Protein AF-A0A2E0WKG5-F1 (afdb_monomer_lite)

Radius of gyration: 15.03 Å; chains: 1; bounding box: 42×25×31 Å

Sequence (105 aa):
MTALVALIRRVTGLDETLTRHSDRVRRNFQNWILNRHSGAGEKFTEEQMDWLRMIRDHVISSFHVERDDLDMAPFDARGGLGRMYQLFGDRMDEVIEELNRELVA

Structure (mmCIF, N/CA/C/O backbone):
data_AF-A0A2E0WKG5-F1
#
_entry.id   AF-A0A2E0WKG5-F1
#
loop_
_atom_site.group_PDB
_atom_site.id
_atom_site.type_symbol
_atom_site.label_atom_id
_atom_site.label_alt_id
_atom_site.label_comp_id
_atom_site.label_asym_id
_atom_site.label_entity_id
_atom_site.label_seq_id
_atom_site.pdbx_PDB_ins_code
_atom_site.Cartn_x
_atom_site.Cartn_y
_atom_site.Cartn_z
_atom_site.occupancy
_atom_site.B_iso_or_equiv
_atom_site.auth_seq_id
_atom_site.auth_comp_id
_atom_site.auth_asym_id
_atom_site.auth_atom_id
_atom_site.pdbx_PDB_model_num
ATOM 1 N N . MET A 1 1 ? -16.929 -9.460 -6.678 1.00 47.34 1 MET A N 1
ATOM 2 C CA . MET A 1 1 ? -18.284 -9.846 -6.213 1.00 47.34 1 MET A CA 1
ATOM 3 C C . MET A 1 1 ? -18.193 -10.180 -4.719 1.00 47.34 1 MET A C 1
ATOM 5 O O . MET A 1 1 ? -17.498 -11.125 -4.395 1.00 47.34 1 MET A O 1
ATOM 9 N N . THR A 1 2 ? -18.796 -9.403 -3.804 1.00 58.03 2 THR A N 1
ATOM 10 C CA . THR A 1 2 ? -18.593 -9.535 -2.328 1.00 58.03 2 THR A CA 1
ATOM 11 C C . THR A 1 2 ? -19.885 -9.505 -1.492 1.00 58.03 2 THR A C 1
ATOM 13 O O . THR A 1 2 ? -19.841 -9.549 -0.263 1.00 58.03 2 THR A O 1
ATOM 16 N N . ALA A 1 3 ? -21.057 -9.469 -2.135 1.00 69.62 3 ALA A N 1
ATOM 17 C CA . ALA A 1 3 ? -22.341 -9.316 -1.445 1.00 69.62 3 ALA A CA 1
ATOM 18 C C . ALA A 1 3 ? -22.702 -10.511 -0.540 1.00 69.62 3 ALA A C 1
ATOM 20 O O . ALA A 1 3 ? -23.281 -10.316 0.525 1.00 69.62 3 ALA A O 1
ATOM 21 N N . LEU A 1 4 ? -22.329 -11.735 -0.930 1.00 73.56 4 LEU A N 1
ATOM 22 C CA . LEU A 1 4 ? -22.697 -12.951 -0.198 1.00 73.56 4 LEU A CA 1
ATOM 23 C C . LEU A 1 4 ? -21.955 -13.070 1.144 1.00 73.56 4 LEU A C 1
ATOM 25 O O . LEU A 1 4 ? -22.572 -13.351 2.165 1.00 73.56 4 LEU A O 1
ATOM 29 N N . VAL A 1 5 ? -20.651 -12.778 1.162 1.00 70.50 5 VAL A N 1
ATOM 30 C CA . VAL A 1 5 ? -19.825 -12.808 2.384 1.00 70.50 5 VAL A CA 1
ATOM 31 C C . VAL A 1 5 ? -20.273 -11.728 3.370 1.00 70.50 5 VAL A C 1
ATOM 33 O O . VAL A 1 5 ? -20.395 -11.989 4.566 1.00 70.50 5 VAL A O 1
ATOM 36 N N . ALA A 1 6 ? -20.574 -10.528 2.863 1.00 60.41 6 ALA A N 1
ATOM 37 C CA . ALA A 1 6 ? -21.103 -9.437 3.677 1.00 60.41 6 ALA A CA 1
ATOM 38 C C . ALA A 1 6 ? -22.474 -9.787 4.284 1.00 60.41 6 ALA A C 1
ATOM 40 O O . ALA A 1 6 ? -22.738 -9.469 5.443 1.00 60.41 6 ALA A O 1
ATOM 41 N N . LEU A 1 7 ? -23.334 -10.482 3.531 1.00 73.50 7 LEU A N 1
ATOM 42 C CA . LEU A 1 7 ? -24.631 -10.937 4.023 1.00 73.50 7 LEU A CA 1
ATOM 43 C C . LEU A 1 7 ? -24.479 -12.010 5.107 1.00 73.50 7 LEU A C 1
ATOM 45 O O . LEU A 1 7 ? -25.094 -11.865 6.158 1.00 73.50 7 LEU A O 1
ATOM 49 N N . ILE A 1 8 ? -23.638 -13.030 4.887 1.00 75.62 8 ILE A N 1
ATOM 50 C CA . ILE A 1 8 ? -23.403 -14.124 5.847 1.00 75.62 8 ILE A CA 1
ATOM 51 C C . ILE A 1 8 ? -22.939 -13.570 7.198 1.00 75.62 8 ILE A C 1
ATOM 53 O O . ILE A 1 8 ? -23.523 -13.909 8.221 1.00 75.62 8 ILE A O 1
ATOM 57 N N . ARG A 1 9 ? -21.970 -12.649 7.212 1.00 67.06 9 ARG A N 1
ATOM 58 C CA . ARG A 1 9 ? -21.476 -12.033 8.458 1.00 67.06 9 ARG A CA 1
ATOM 59 C C . ARG A 1 9 ? -22.553 -11.236 9.204 1.00 67.06 9 ARG A C 1
ATOM 61 O O . ARG A 1 9 ? -22.582 -11.257 10.433 1.00 67.06 9 ARG A O 1
ATOM 68 N N . ARG A 1 10 ? -23.474 -10.589 8.476 1.00 64.69 10 ARG A N 1
ATOM 69 C CA . ARG A 1 10 ? -24.633 -9.898 9.065 1.00 64.69 10 ARG A CA 1
ATOM 70 C C . ARG A 1 10 ? -25.613 -10.880 9.707 1.00 64.69 10 ARG A C 1
ATOM 72 O O . ARG A 1 10 ? -26.015 -10.663 10.844 1.00 64.69 10 ARG A O 1
ATOM 79 N N . VAL A 1 11 ? -26.026 -11.938 9.000 1.00 77.50 11 VAL A N 1
ATOM 80 C CA . VAL A 1 11 ? -27.013 -12.888 9.557 1.00 77.50 11 VAL A CA 1
ATOM 81 C C . VAL A 1 11 ? -26.453 -13.737 10.696 1.00 77.50 11 VAL A C 1
ATOM 83 O O . VAL A 1 11 ? -27.230 -14.198 11.524 1.00 77.50 11 VAL A O 1
ATOM 86 N N . THR A 1 12 ? -25.130 -13.893 10.798 1.00 74.94 12 THR A N 1
ATOM 87 C CA . THR A 1 12 ? -24.483 -14.564 11.937 1.00 74.94 12 THR A CA 1
ATOM 88 C C . THR A 1 12 ? -24.159 -13.625 13.105 1.00 74.94 12 THR A C 1
ATOM 90 O O . THR A 1 12 ? -23.554 -14.072 14.074 1.00 74.94 12 THR A O 1
ATOM 93 N N . GLY A 1 13 ? -24.518 -12.336 13.028 1.00 57.72 13 GLY A N 1
ATOM 94 C CA . GLY A 1 13 ? -24.297 -11.365 14.108 1.00 57.72 13 GLY A CA 1
ATOM 95 C C . GLY A 1 13 ? -22.840 -10.934 14.303 1.00 57.72 13 GLY A C 1
ATOM 96 O O . GLY A 1 13 ? -22.506 -10.389 15.348 1.00 57.72 13 GLY A O 1
ATOM 97 N N . LEU A 1 14 ? -21.970 -11.169 13.312 1.00 55.66 14 LEU A N 1
ATOM 98 C CA . LEU A 1 14 ? -20.562 -10.752 13.363 1.00 55.66 14 LEU A CA 1
ATOM 99 C C . LEU A 1 14 ? -20.384 -9.249 13.098 1.00 55.66 14 LEU A C 1
ATOM 101 O O . LEU A 1 14 ? -19.344 -8.700 13.438 1.00 55.66 14 LEU A O 1
ATOM 105 N N . ASP A 1 15 ? -21.379 -8.597 12.492 1.00 48.97 15 ASP A N 1
ATOM 106 C CA . ASP A 1 15 ? -21.372 -7.171 12.165 1.00 48.97 15 ASP A CA 1
ATOM 107 C C . ASP A 1 15 ? -22.762 -6.557 12.485 1.00 48.97 15 ASP A C 1
ATOM 109 O O . ASP A 1 15 ? -23.764 -6.944 11.878 1.00 48.97 15 ASP A O 1
ATOM 113 N N . GLU A 1 16 ? -22.845 -5.591 13.419 1.00 51.78 16 GLU A N 1
ATOM 114 C CA . GLU A 1 16 ? -24.102 -4.895 13.806 1.00 51.78 16 GLU A CA 1
ATOM 115 C C . GLU A 1 16 ? -24.648 -3.970 12.701 1.00 51.78 16 GLU A C 1
ATOM 117 O O . GLU A 1 16 ? -25.852 -3.743 12.578 1.00 51.78 16 GLU A O 1
ATOM 122 N N . THR A 1 17 ? -23.761 -3.466 11.843 1.00 51.88 17 THR A N 1
ATOM 123 C CA . THR A 1 17 ? -24.093 -2.771 10.595 1.00 51.88 17 THR A CA 1
ATOM 124 C C . THR A 1 17 ? -23.240 -3.364 9.478 1.00 51.88 17 THR A C 1
ATOM 126 O O . THR A 1 17 ? -22.103 -3.755 9.722 1.00 51.88 17 THR A O 1
ATOM 129 N N . LEU A 1 18 ? -23.771 -3.456 8.250 1.00 52.91 18 LEU A N 1
ATOM 130 C CA . LEU A 1 18 ? -23.031 -3.917 7.063 1.00 52.91 18 LEU A CA 1
ATOM 131 C C . LEU A 1 18 ? -21.857 -2.969 6.771 1.00 52.91 18 LEU A C 1
ATOM 133 O O . LEU A 1 18 ? -21.930 -2.126 5.876 1.00 52.91 18 LEU A O 1
ATOM 137 N N . THR A 1 19 ? -20.761 -3.100 7.512 1.00 58.50 19 THR A N 1
ATOM 138 C CA . THR A 1 19 ? -19.497 -2.485 7.141 1.00 58.50 19 THR A CA 1
ATOM 139 C C . THR A 1 19 ? -19.068 -3.167 5.855 1.00 58.50 19 THR A C 1
ATOM 141 O O . THR A 1 19 ? -18.757 -4.360 5.835 1.00 58.50 19 THR A O 1
ATOM 144 N N . ARG A 1 20 ? -19.079 -2.424 4.749 1.00 74.12 20 ARG A N 1
ATOM 145 C CA . ARG A 1 20 ? -18.622 -2.960 3.469 1.00 74.12 20 ARG A CA 1
ATOM 146 C C . ARG A 1 20 ? -17.155 -3.348 3.622 1.00 74.12 20 ARG A C 1
ATOM 148 O O . ARG A 1 20 ? -16.382 -2.606 4.222 1.00 74.12 20 ARG A O 1
ATOM 155 N N . HIS A 1 21 ? -16.762 -4.491 3.061 1.00 77.25 21 HIS A N 1
ATOM 156 C CA . HIS A 1 21 ? -15.367 -4.950 3.063 1.00 77.25 21 HIS A CA 1
ATOM 157 C C . HIS A 1 21 ? -14.391 -3.832 2.643 1.00 77.25 21 HIS A C 1
ATOM 159 O O . HIS A 1 21 ? -13.380 -3.618 3.305 1.00 77.25 21 HIS A O 1
ATOM 165 N N . SER A 1 22 ? -14.773 -3.036 1.638 1.00 82.81 22 SER A N 1
ATOM 166 C CA . SER A 1 22 ? -14.034 -1.851 1.194 1.00 82.81 22 SER A CA 1
ATOM 167 C C . SER A 1 22 ? -13.754 -0.836 2.302 1.00 82.81 22 SER A C 1
ATOM 169 O O . SER A 1 22 ? -12.672 -0.261 2.353 1.00 82.81 22 SER A O 1
ATOM 171 N N . ASP A 1 23 ? -14.719 -0.599 3.189 1.00 87.88 23 ASP A N 1
ATOM 172 C CA . ASP A 1 23 ? -14.602 0.407 4.241 1.00 87.88 23 ASP A CA 1
ATOM 173 C C . ASP A 1 23 ? -13.699 -0.096 5.368 1.00 87.88 23 ASP A C 1
ATOM 175 O O . ASP A 1 23 ? -12.943 0.693 5.931 1.00 87.88 23 ASP A O 1
ATOM 179 N N . ARG A 1 24 ? -13.721 -1.407 5.657 1.00 90.19 24 ARG A N 1
ATOM 180 C CA . ARG A 1 24 ? -12.771 -2.028 6.593 1.00 90.19 24 ARG A CA 1
ATOM 181 C C . ARG A 1 24 ? -11.342 -1.930 6.063 1.00 90.19 24 ARG A C 1
ATOM 183 O O . ARG A 1 24 ? -10.500 -1.357 6.742 1.00 90.19 24 ARG A O 1
ATOM 190 N N . VAL A 1 25 ? -11.102 -2.366 4.825 1.00 93.31 25 VAL A N 1
ATOM 191 C CA . VAL A 1 25 ? -9.773 -2.304 4.191 1.00 93.31 25 VAL A CA 1
ATOM 192 C C . VAL A 1 25 ? -9.237 -0.869 4.157 1.00 93.31 25 VAL A C 1
ATOM 194 O O . VAL A 1 25 ? -8.079 -0.633 4.487 1.00 93.31 25 VAL A O 1
ATOM 197 N N . ARG A 1 26 ? -10.077 0.123 3.825 1.00 94.69 26 ARG A N 1
ATOM 198 C CA . ARG A 1 26 ? -9.679 1.543 3.830 1.00 94.69 26 ARG A CA 1
ATOM 199 C C . ARG A 1 26 ? -9.285 2.047 5.217 1.00 94.69 26 ARG A C 1
ATOM 201 O O . ARG A 1 26 ? -8.296 2.769 5.322 1.00 94.69 26 ARG A O 1
ATOM 208 N N . ARG A 1 27 ? -10.033 1.679 6.264 1.00 94.88 27 ARG A N 1
ATOM 209 C CA . ARG A 1 27 ? -9.702 2.055 7.648 1.00 94.88 27 ARG A CA 1
ATOM 210 C C . ARG A 1 27 ? -8.422 1.379 8.126 1.00 94.88 27 ARG A C 1
ATOM 212 O O . ARG A 1 27 ? -7.563 2.060 8.674 1.00 94.88 27 ARG A O 1
ATOM 219 N N . ASN A 1 28 ? -8.268 0.084 7.870 1.00 96.06 28 ASN A N 1
ATOM 220 C CA . ASN A 1 28 ? -7.062 -0.650 8.241 1.00 96.06 28 ASN A CA 1
ATOM 221 C C . ASN A 1 28 ? -5.833 -0.080 7.522 1.00 96.06 28 ASN A C 1
ATOM 223 O O . ASN A 1 28 ? -4.824 0.191 8.162 1.00 96.06 28 ASN A O 1
ATOM 227 N N . PHE A 1 29 ? -5.949 0.219 6.224 1.00 97.12 29 PHE A N 1
ATOM 228 C CA . PHE A 1 29 ? -4.899 0.889 5.458 1.00 97.12 29 PHE A CA 1
ATOM 229 C C . PHE A 1 29 ? -4.517 2.247 6.063 1.00 97.12 29 PHE A C 1
ATOM 231 O O . PHE A 1 29 ? -3.337 2.542 6.231 1.00 97.12 29 PHE A O 1
ATOM 238 N N . GLN A 1 30 ? -5.502 3.073 6.433 1.00 96.44 30 GLN A N 1
ATOM 239 C CA . GLN A 1 30 ? -5.239 4.354 7.091 1.00 96.44 30 GLN A CA 1
ATOM 240 C C . GLN A 1 30 ? -4.498 4.168 8.423 1.00 96.44 30 GLN A C 1
ATOM 242 O O . GLN A 1 30 ? -3.519 4.870 8.673 1.00 96.44 30 GLN A O 1
ATOM 247 N N . ASN A 1 31 ? -4.937 3.223 9.255 1.00 96.00 31 ASN A N 1
ATOM 248 C CA . ASN A 1 31 ? -4.298 2.925 10.536 1.00 96.00 31 ASN A CA 1
ATOM 249 C C . ASN A 1 31 ? -2.864 2.419 10.346 1.00 96.00 31 ASN A C 1
ATOM 251 O O . ASN A 1 31 ? -1.960 2.887 11.034 1.00 96.00 31 ASN A O 1
ATOM 255 N N . TRP A 1 32 ? -2.639 1.527 9.381 1.00 95.62 32 TRP A N 1
ATOM 256 C CA . TRP A 1 32 ? -1.313 1.011 9.052 1.00 95.62 32 TRP A CA 1
ATOM 257 C C . TRP A 1 32 ? -0.356 2.133 8.623 1.00 95.62 32 TRP A C 1
ATOM 259 O O . TRP A 1 32 ? 0.742 2.239 9.169 1.00 95.62 32 TRP A O 1
ATOM 269 N N . ILE A 1 33 ? -0.796 3.048 7.746 1.00 95.50 33 ILE A N 1
ATOM 270 C CA . ILE A 1 33 ? -0.004 4.229 7.354 1.00 95.50 33 ILE A CA 1
ATOM 271 C C . ILE A 1 33 ? 0.320 5.116 8.563 1.00 95.50 33 ILE A C 1
ATOM 273 O O . ILE A 1 33 ? 1.464 5.540 8.727 1.00 95.50 33 ILE A O 1
ATOM 277 N N . LEU A 1 34 ? -0.671 5.406 9.415 1.00 93.44 34 LEU A N 1
ATOM 278 C CA . LEU A 1 34 ? -0.472 6.236 10.607 1.00 93.44 34 LEU A CA 1
ATOM 279 C C . LEU A 1 34 ? 0.532 5.601 11.570 1.00 93.44 34 LEU A C 1
ATOM 281 O O . LEU A 1 34 ? 1.443 6.286 12.030 1.00 93.44 34 LEU A O 1
ATOM 285 N N . ASN A 1 35 ? 0.411 4.297 11.817 1.00 91.38 35 ASN A N 1
ATOM 286 C CA . ASN A 1 35 ? 1.339 3.556 12.662 1.00 91.38 35 ASN A CA 1
ATOM 287 C C . ASN A 1 35 ? 2.757 3.607 12.080 1.00 91.38 35 ASN A C 1
ATOM 289 O O . ASN A 1 35 ? 3.691 3.970 12.795 1.00 91.38 35 ASN A O 1
ATOM 293 N N . ARG A 1 36 ? 2.919 3.362 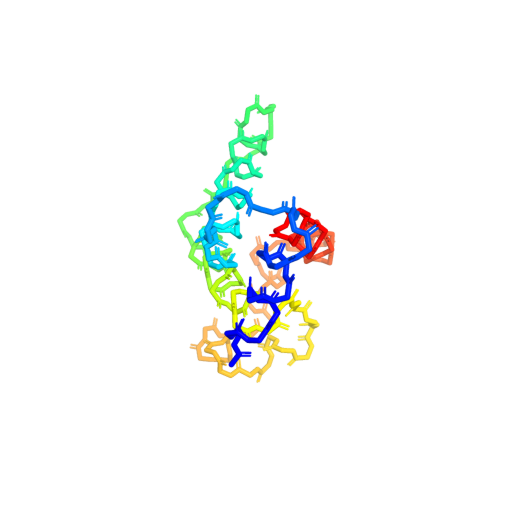10.771 1.00 90.00 36 ARG A N 1
ATOM 294 C CA . ARG A 1 36 ? 4.221 3.425 10.089 1.00 90.00 36 ARG A CA 1
ATOM 295 C C . ARG A 1 36 ? 4.869 4.807 10.192 1.00 90.00 36 ARG A C 1
ATOM 297 O O . ARG A 1 36 ? 6.068 4.898 10.432 1.00 90.00 36 ARG A O 1
ATOM 304 N N . HIS A 1 37 ? 4.076 5.870 10.059 1.00 91.19 37 HIS A N 1
ATOM 305 C CA . HIS A 1 37 ? 4.540 7.260 10.133 1.00 91.19 37 HIS A CA 1
ATOM 306 C C . HIS A 1 37 ? 4.685 7.814 11.561 1.00 91.19 37 HIS A C 1
ATOM 308 O O . HIS A 1 37 ? 5.279 8.878 11.728 1.00 91.19 37 HIS A O 1
ATOM 314 N N . SER A 1 38 ? 4.131 7.146 12.578 1.00 87.06 38 SER A N 1
ATOM 315 C CA . SER A 1 38 ? 4.255 7.554 13.987 1.00 87.06 38 SER A CA 1
ATOM 316 C C . SER A 1 38 ? 5.601 7.186 14.621 1.00 87.06 38 SER A C 1
ATOM 318 O O . SER A 1 38 ? 5.970 7.751 15.649 1.00 87.06 38 SER A O 1
ATOM 320 N N . GLY A 1 39 ? 6.340 6.252 14.015 1.00 78.81 39 GLY A N 1
ATOM 321 C CA . GLY A 1 39 ? 7.694 5.898 14.432 1.00 78.81 39 GLY A CA 1
ATOM 322 C C . GLY A 1 39 ? 8.749 6.885 13.920 1.00 78.81 39 GLY A C 1
ATOM 323 O O . GLY A 1 39 ? 8.469 7.764 13.112 1.00 78.81 39 GLY A O 1
ATOM 324 N N . ALA A 1 40 ? 10.004 6.686 14.326 1.00 73.06 40 ALA A N 1
ATOM 325 C CA . ALA A 1 40 ? 11.155 7.445 13.815 1.00 73.06 40 ALA A CA 1
ATOM 326 C C . ALA A 1 40 ? 11.586 7.037 12.384 1.00 73.06 40 ALA A C 1
ATOM 328 O O . ALA A 1 40 ? 12.696 7.352 11.961 1.00 73.06 40 ALA A O 1
ATOM 329 N N . GLY A 1 41 ? 10.746 6.284 11.665 1.00 72.25 41 GLY A N 1
ATOM 330 C CA . GLY A 1 41 ? 11.019 5.823 10.306 1.00 72.25 41 GLY A CA 1
ATOM 331 C C . GLY A 1 41 ? 10.780 6.909 9.257 1.00 72.25 41 GLY A C 1
ATOM 332 O O . GLY A 1 41 ? 10.078 7.892 9.499 1.00 72.25 41 GLY A O 1
ATOM 333 N N . GLU A 1 42 ? 11.353 6.714 8.071 1.00 80.69 42 GLU A N 1
ATOM 334 C CA . GLU A 1 42 ? 11.104 7.593 6.930 1.00 80.69 42 GLU A CA 1
ATOM 335 C C . GLU A 1 42 ? 9.639 7.521 6.491 1.00 80.69 42 GLU A C 1
ATOM 337 O O . GLU A 1 42 ? 9.011 6.459 6.482 1.00 80.69 42 GLU A O 1
ATOM 342 N N . LYS A 1 43 ? 9.089 8.683 6.136 1.00 90.12 43 LYS A N 1
ATOM 343 C CA . LYS A 1 43 ? 7.745 8.775 5.570 1.00 90.12 43 LYS A CA 1
ATOM 344 C C . LYS A 1 43 ? 7.771 8.293 4.130 1.00 90.12 43 LYS A C 1
ATOM 346 O O . LYS A 1 43 ? 8.731 8.557 3.410 1.00 90.12 43 LYS A O 1
ATOM 351 N N . PHE A 1 44 ? 6.677 7.676 3.700 1.00 94.81 44 PHE A N 1
ATOM 352 C CA . PHE A 1 44 ? 6.525 7.315 2.300 1.00 94.81 44 PHE A CA 1
ATOM 353 C C . PHE A 1 44 ? 6.520 8.558 1.405 1.00 94.81 44 PHE A C 1
ATOM 355 O O . PHE A 1 44 ? 5.891 9.574 1.723 1.00 94.81 44 PHE A O 1
ATOM 362 N N . THR A 1 45 ? 7.200 8.458 0.267 1.00 96.62 45 THR A N 1
ATOM 363 C CA . THR A 1 45 ? 7.112 9.441 -0.813 1.00 96.62 45 THR A CA 1
ATOM 364 C C . THR A 1 45 ? 5.712 9.434 -1.427 1.00 96.62 45 THR A C 1
ATOM 366 O O . THR A 1 45 ? 4.930 8.500 -1.236 1.00 96.62 45 THR A O 1
ATOM 369 N N . GLU A 1 46 ? 5.377 10.475 -2.191 1.00 96.75 46 GLU A N 1
ATOM 370 C CA . GLU A 1 46 ? 4.098 10.538 -2.911 1.00 96.75 46 GLU A CA 1
ATOM 371 C C . GLU A 1 46 ? 3.901 9.318 -3.818 1.00 96.75 46 GLU A C 1
ATOM 373 O O . GLU A 1 46 ? 2.834 8.708 -3.828 1.00 96.75 46 GLU A O 1
ATOM 378 N N . GLU A 1 47 ? 4.963 8.897 -4.497 1.00 97.12 47 GLU A N 1
ATOM 379 C CA . GLU A 1 47 ? 4.903 7.755 -5.395 1.00 97.12 47 GLU A CA 1
ATOM 380 C C . GLU A 1 47 ? 4.748 6.418 -4.661 1.00 97.12 47 GLU A C 1
ATOM 382 O O . GLU A 1 47 ? 3.938 5.584 -5.069 1.00 97.12 47 GLU A O 1
ATOM 387 N N . GLN A 1 48 ? 5.467 6.220 -3.550 1.00 97.44 48 GLN A N 1
ATOM 388 C CA . GLN A 1 48 ? 5.244 5.061 -2.684 1.00 97.44 48 GLN A CA 1
ATOM 389 C C . GLN A 1 48 ? 3.792 5.038 -2.189 1.00 97.44 48 GLN A C 1
ATOM 391 O O . GLN A 1 48 ? 3.144 3.994 -2.219 1.00 97.44 48 GLN A O 1
ATOM 396 N N . MET A 1 49 ? 3.242 6.191 -1.793 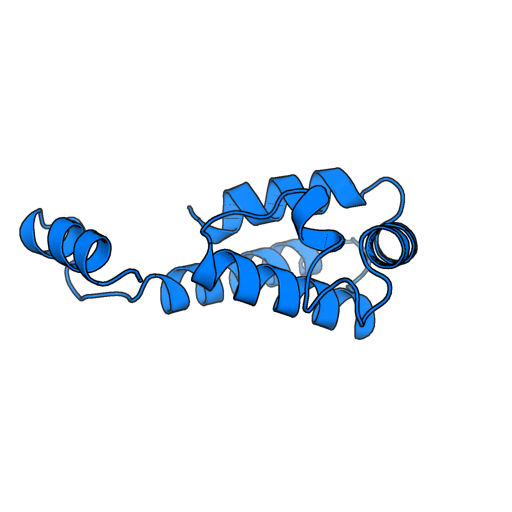1.00 97.94 49 MET A N 1
ATOM 397 C CA . MET A 1 49 ? 1.847 6.301 -1.361 1.00 97.94 49 MET A CA 1
ATOM 398 C C . MET A 1 49 ? 0.850 5.949 -2.467 1.00 97.94 49 MET A C 1
ATOM 400 O O . MET A 1 49 ? -0.158 5.300 -2.185 1.00 97.94 49 MET A O 1
ATOM 404 N N . ASP A 1 50 ? 1.106 6.346 -3.710 1.00 97.94 50 ASP A N 1
ATOM 405 C CA . ASP A 1 50 ? 0.252 5.990 -4.845 1.00 97.94 50 ASP A CA 1
ATOM 406 C C . ASP A 1 50 ? 0.263 4.487 -5.130 1.00 97.94 50 ASP A C 1
ATOM 408 O O . ASP A 1 50 ? -0.801 3.893 -5.326 1.00 97.94 50 ASP A O 1
ATOM 412 N N . TRP A 1 51 ? 1.431 3.852 -5.049 1.00 97.94 51 TRP A N 1
ATOM 413 C CA . TRP A 1 51 ? 1.557 2.397 -5.154 1.00 97.94 51 TRP A CA 1
ATOM 414 C C . TRP A 1 51 ? 0.803 1.663 -4.046 1.00 97.94 51 TRP A C 1
ATOM 416 O O . TRP A 1 51 ? 0.017 0.754 -4.315 1.00 97.94 51 TRP A O 1
ATOM 426 N N . LEU A 1 52 ? 0.954 2.111 -2.800 1.00 97.94 52 LEU A N 1
ATOM 427 C CA . LEU A 1 52 ? 0.243 1.545 -1.653 1.00 97.94 52 LEU A CA 1
ATOM 428 C C . LEU A 1 52 ? -1.285 1.683 -1.796 1.00 97.94 52 LEU A C 1
ATOM 430 O O . LEU A 1 52 ? -2.030 0.777 -1.421 1.00 97.94 52 LEU A O 1
ATOM 434 N N . ARG A 1 53 ? -1.778 2.785 -2.381 1.00 98.25 53 ARG A N 1
ATOM 435 C CA . ARG A 1 53 ? -3.211 2.969 -2.682 1.00 98.25 53 ARG A CA 1
ATOM 436 C C . ARG A 1 53 ? -3.703 2.017 -3.771 1.00 98.25 53 ARG A C 1
ATOM 438 O O . ARG A 1 53 ? -4.803 1.489 -3.626 1.00 98.25 53 ARG A O 1
ATOM 445 N N . MET A 1 54 ? -2.912 1.780 -4.819 1.00 97.62 54 MET A N 1
ATOM 446 C CA . MET A 1 54 ? -3.250 0.790 -5.848 1.00 97.62 54 MET A CA 1
ATOM 447 C C . MET A 1 54 ? -3.335 -0.620 -5.256 1.00 97.62 54 MET A C 1
ATOM 449 O O . MET A 1 54 ? -4.303 -1.327 -5.523 1.00 97.62 54 MET A O 1
ATOM 453 N N . ILE A 1 55 ? -2.388 -0.995 -4.388 1.00 97.50 55 ILE A N 1
ATOM 454 C CA . ILE A 1 55 ? -2.424 -2.276 -3.667 1.00 97.50 55 ILE A CA 1
ATOM 455 C C . ILE A 1 55 ? -3.680 -2.378 -2.802 1.00 97.50 55 ILE A C 1
ATOM 457 O O . ILE A 1 55 ? -4.403 -3.367 -2.881 1.00 97.50 55 ILE A O 1
ATOM 461 N N . ARG A 1 56 ? -4.001 -1.338 -2.021 1.00 97.56 56 ARG A N 1
ATOM 462 C CA . ARG A 1 56 ? -5.245 -1.290 -1.239 1.00 97.56 56 ARG A CA 1
ATOM 463 C C . ARG A 1 56 ? -6.468 -1.534 -2.122 1.00 97.56 56 ARG A C 1
ATOM 465 O O . ARG A 1 56 ? -7.342 -2.307 -1.744 1.00 97.56 56 ARG A O 1
ATOM 472 N N . ASP A 1 57 ? -6.557 -0.861 -3.265 1.00 95.94 57 ASP A N 1
ATOM 473 C CA . ASP A 1 57 ? -7.713 -0.978 -4.157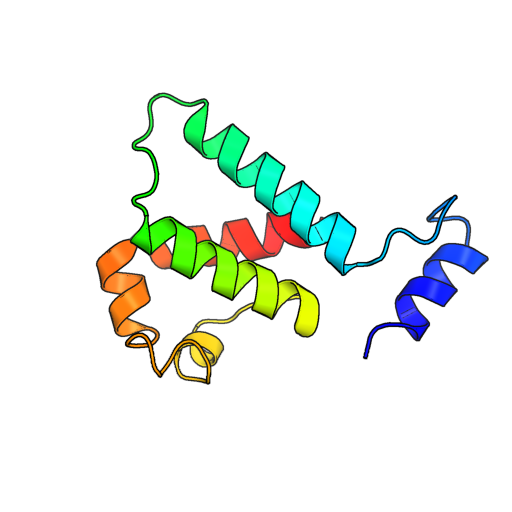 1.00 95.94 57 ASP A CA 1
ATOM 474 C C . ASP A 1 57 ? -7.792 -2.363 -4.818 1.00 95.94 57 ASP A C 1
ATOM 476 O O . ASP A 1 57 ? -8.892 -2.901 -4.960 1.00 95.94 57 ASP A O 1
ATOM 480 N N . HIS A 1 58 ? -6.645 -2.981 -5.116 1.00 95.44 58 HIS A N 1
ATOM 481 C CA . HIS A 1 58 ? -6.570 -4.382 -5.518 1.00 95.44 58 HIS A CA 1
ATOM 482 C C . HIS A 1 58 ? -7.096 -5.300 -4.402 1.00 95.44 58 HIS A C 1
ATOM 484 O O . HIS A 1 58 ? -8.056 -6.029 -4.637 1.00 95.44 58 HIS A O 1
ATOM 490 N N . VAL A 1 59 ? -6.607 -5.168 -3.163 1.00 94.62 59 VAL A N 1
ATOM 491 C CA . VAL A 1 59 ? -7.057 -5.961 -1.999 1.00 94.62 59 VAL A CA 1
ATOM 492 C C . VAL A 1 59 ? -8.558 -5.796 -1.727 1.00 94.62 59 VAL A C 1
ATOM 494 O O . VAL A 1 59 ? -9.227 -6.772 -1.401 1.00 94.62 59 VAL A O 1
ATOM 497 N N . ILE A 1 60 ? -9.138 -4.606 -1.927 1.00 89.94 60 ILE A N 1
ATOM 498 C CA . ILE A 1 60 ? -10.602 -4.404 -1.846 1.00 89.94 60 ILE A CA 1
ATOM 499 C C .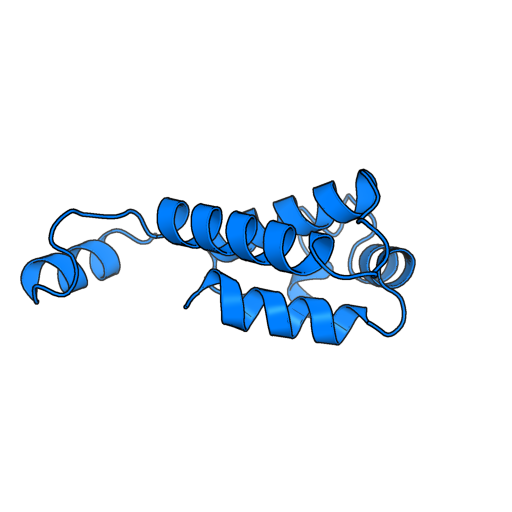 ILE A 1 60 ? -11.360 -5.307 -2.839 1.00 89.94 60 ILE A C 1
ATOM 501 O O . ILE A 1 60 ? -12.509 -5.688 -2.586 1.00 89.94 60 ILE A O 1
ATOM 505 N N . SER A 1 61 ? -10.752 -5.608 -3.987 1.00 88.38 61 SER A N 1
ATOM 506 C CA . SER A 1 61 ? -11.351 -6.402 -5.061 1.00 88.38 61 SER A CA 1
ATOM 507 C C . SER A 1 61 ? -11.064 -7.906 -4.960 1.00 88.38 61 SER A C 1
ATOM 509 O O . SER A 1 61 ? -11.963 -8.695 -5.267 1.00 88.38 61 SER A O 1
ATOM 511 N N . SER A 1 62 ? -9.864 -8.290 -4.509 1.00 88.12 62 SER A N 1
ATOM 512 C CA . SER A 1 62 ? -9.314 -9.655 -4.570 1.00 88.12 62 SER A CA 1
ATOM 513 C C . SER A 1 62 ? -8.945 -10.263 -3.210 1.00 88.12 62 SER A C 1
ATOM 515 O O . SER A 1 62 ? -8.625 -11.445 -3.159 1.00 88.12 62 SER A O 1
ATOM 517 N N . PHE A 1 63 ? -9.043 -9.509 -2.106 1.00 87.44 63 PHE A N 1
ATOM 518 C CA . PHE A 1 63 ? -8.670 -9.885 -0.728 1.00 87.44 63 PHE A CA 1
ATOM 519 C C . PHE A 1 63 ? -7.179 -10.104 -0.452 1.00 87.44 63 PHE A C 1
ATOM 521 O O . PHE A 1 63 ? -6.807 -10.196 0.714 1.00 87.44 63 PHE A O 1
ATOM 528 N N . HIS A 1 64 ? -6.327 -10.176 -1.466 1.00 93.31 64 HIS A N 1
ATOM 529 C CA . HIS A 1 64 ? -4.899 -10.432 -1.309 1.00 93.31 64 HIS A CA 1
ATOM 530 C C . HIS A 1 64 ? -4.138 -9.862 -2.508 1.00 93.31 64 HIS A C 1
ATOM 532 O O . HIS A 1 64 ? -4.749 -9.602 -3.539 1.00 93.31 64 HIS A O 1
ATOM 538 N N . VAL A 1 65 ? -2.831 -9.660 -2.368 1.00 95.69 65 VAL A N 1
ATOM 539 C CA . VAL A 1 65 ? -1.924 -9.349 -3.478 1.00 95.69 65 VAL A CA 1
ATOM 540 C C . VAL A 1 65 ? -0.708 -10.271 -3.425 1.00 95.69 65 VAL A C 1
ATOM 542 O O . VAL A 1 65 ? -0.051 -10.379 -2.389 1.00 95.69 65 VAL A O 1
ATOM 545 N N . GLU A 1 66 ? -0.399 -10.919 -4.538 1.00 95.81 66 GLU A N 1
ATOM 546 C CA . GLU A 1 66 ? 0.811 -11.714 -4.745 1.00 95.81 66 GLU A CA 1
ATOM 547 C C . GLU A 1 66 ? 1.798 -10.964 -5.651 1.00 95.81 66 GLU A C 1
ATOM 549 O O . GLU A 1 66 ? 1.479 -9.930 -6.239 1.00 95.81 66 GLU A O 1
ATOM 554 N N . ARG A 1 67 ? 3.033 -11.468 -5.775 1.00 95.69 67 ARG A N 1
ATOM 555 C CA . ARG A 1 67 ? 4.026 -10.844 -6.669 1.00 95.69 67 ARG A CA 1
ATOM 556 C C . ARG A 1 67 ? 3.563 -10.865 -8.124 1.00 95.69 67 ARG A C 1
ATOM 558 O O . ARG A 1 67 ? 3.723 -9.862 -8.810 1.00 95.69 67 ARG A O 1
ATOM 565 N N . ASP A 1 68 ? 2.946 -11.963 -8.550 1.00 95.81 68 ASP A N 1
ATOM 566 C CA . ASP A 1 68 ? 2.468 -12.149 -9.921 1.00 95.81 68 ASP A CA 1
ATOM 567 C C . ASP A 1 68 ? 1.340 -11.162 -10.276 1.00 95.81 68 ASP A C 1
ATOM 569 O O . ASP A 1 68 ? 1.213 -10.752 -11.429 1.00 95.81 68 ASP A O 1
ATOM 573 N N . ASP A 1 69 ? 0.566 -10.692 -9.288 1.00 96.69 69 ASP A N 1
ATOM 574 C CA . ASP A 1 69 ? -0.444 -9.650 -9.506 1.00 96.69 69 ASP A CA 1
ATOM 575 C C . ASP A 1 69 ? 0.190 -8.311 -9.916 1.00 96.69 69 ASP A C 1
ATOM 577 O O . ASP A 1 69 ? -0.454 -7.505 -10.591 1.00 96.69 69 ASP A O 1
ATOM 581 N N . LEU A 1 70 ? 1.454 -8.063 -9.547 1.00 97.19 70 LEU A N 1
ATOM 582 C CA . LEU A 1 70 ? 2.168 -6.833 -9.899 1.00 97.19 70 LEU A CA 1
ATOM 583 C C . LEU A 1 70 ? 2.576 -6.786 -11.374 1.00 97.19 70 LEU A C 1
ATOM 585 O O . LEU A 1 70 ? 2.876 -5.705 -11.875 1.00 97.19 70 LEU A O 1
ATOM 589 N N . ASP A 1 71 ? 2.545 -7.913 -12.082 1.00 96.25 71 ASP A N 1
ATOM 590 C CA . ASP A 1 71 ? 2.773 -7.969 -13.529 1.00 96.25 71 ASP A CA 1
ATOM 591 C C . ASP A 1 71 ? 1.472 -7.814 -14.336 1.00 96.25 71 ASP A C 1
ATOM 593 O O . ASP A 1 71 ? 1.477 -7.901 -15.564 1.00 96.25 71 ASP A O 1
ATOM 597 N N . MET A 1 72 ? 0.356 -7.533 -13.655 1.00 95.62 72 MET A N 1
ATOM 598 C CA . MET A 1 72 ? -0.965 -7.345 -14.249 1.00 95.62 72 MET A CA 1
ATOM 599 C C . MET A 1 72 ? -1.465 -5.905 -14.080 1.00 95.62 72 MET A C 1
ATOM 601 O O . MET A 1 72 ? -1.010 -5.139 -13.225 1.00 95.62 72 MET A O 1
ATOM 605 N N . ALA A 1 73 ? -2.456 -5.522 -14.888 1.00 94.25 73 ALA A N 1
ATOM 606 C CA . ALA A 1 73 ? -3.097 -4.218 -14.769 1.00 94.25 73 ALA A CA 1
ATOM 607 C C . ALA A 1 73 ? -3.756 -4.019 -13.388 1.00 94.25 73 ALA A C 1
ATOM 609 O O . ALA A 1 73 ? -4.446 -4.919 -12.902 1.00 94.25 73 ALA A O 1
ATOM 610 N N . PRO A 1 74 ? -3.628 -2.826 -12.769 1.00 95.00 74 PRO A N 1
ATOM 611 C CA . PRO A 1 74 ? -3.017 -1.601 -13.307 1.00 95.00 74 PRO A CA 1
ATOM 612 C C . PRO A 1 74 ? -1.517 -1.416 -12.983 1.00 95.00 74 PRO A C 1
ATOM 614 O O . PRO A 1 74 ? -0.978 -0.336 -13.233 1.00 95.00 74 PRO A O 1
ATOM 617 N N . PHE A 1 75 ? -0.858 -2.401 -12.368 1.00 97.69 75 PHE A N 1
ATOM 618 C CA . PHE A 1 75 ? 0.531 -2.291 -11.911 1.00 97.69 75 PHE A CA 1
ATOM 619 C C . PHE A 1 75 ? 1.530 -2.338 -13.069 1.00 97.69 75 PHE A C 1
ATOM 621 O O . PHE A 1 75 ? 2.466 -1.537 -13.093 1.00 97.69 75 PHE A O 1
ATOM 628 N N . ASP A 1 76 ? 1.294 -3.198 -14.059 1.00 97.06 76 ASP A N 1
ATOM 629 C CA . ASP A 1 76 ? 2.103 -3.320 -15.279 1.00 97.06 76 ASP A CA 1
ATOM 630 C C . ASP A 1 76 ? 2.324 -1.967 -15.988 1.00 97.06 76 ASP A C 1
ATOM 632 O O . ASP A 1 76 ? 3.452 -1.588 -16.307 1.00 97.06 76 ASP A O 1
ATOM 636 N N . ALA A 1 77 ? 1.269 -1.161 -16.113 1.00 97.00 77 ALA A N 1
ATOM 637 C CA . ALA A 1 77 ? 1.278 0.168 -16.711 1.00 97.00 77 ALA A CA 1
ATOM 638 C C . ALA A 1 77 ? 2.072 1.198 -15.889 1.00 97.00 77 ALA A C 1
ATOM 640 O O . ALA A 1 77 ? 2.398 2.280 -16.382 1.00 97.00 77 ALA A O 1
ATOM 641 N N . ARG A 1 78 ? 2.385 0.879 -14.631 1.00 97.00 78 ARG A N 1
ATOM 642 C CA . ARG A 1 78 ? 3.221 1.676 -13.726 1.00 97.00 78 ARG A CA 1
ATOM 643 C C . ARG A 1 78 ? 4.632 1.093 -13.568 1.00 97.00 78 ARG A C 1
ATOM 645 O O . ARG A 1 78 ? 5.386 1.592 -12.741 1.00 97.00 78 ARG A O 1
ATOM 652 N N . GLY A 1 79 ? 5.008 0.084 -14.357 1.00 96.88 79 GLY A N 1
ATOM 653 C CA . GLY A 1 79 ? 6.323 -0.571 -14.310 1.00 96.88 79 GLY A CA 1
ATOM 654 C C . GLY A 1 79 ? 6.375 -1.855 -13.473 1.00 96.88 79 GLY A C 1
ATOM 655 O O . GLY A 1 79 ? 7.463 -2.391 -13.260 1.00 96.88 79 GLY A O 1
ATOM 656 N N . GLY A 1 80 ? 5.218 -2.335 -13.013 1.00 97.69 80 GLY A N 1
ATOM 657 C CA . GLY A 1 80 ? 5.006 -3.651 -12.415 1.00 97.69 80 GLY A CA 1
ATOM 658 C C . GLY A 1 80 ? 5.899 -3.989 -11.223 1.00 97.69 80 GLY A C 1
ATOM 659 O O . GLY A 1 80 ? 6.295 -3.106 -10.453 1.00 97.69 80 GLY A O 1
ATOM 660 N N . LEU A 1 81 ? 6.248 -5.272 -11.086 1.00 97.00 81 LEU A N 1
ATOM 661 C CA . LEU A 1 81 ? 7.117 -5.769 -10.015 1.00 97.00 81 LEU A CA 1
ATOM 662 C C . LEU A 1 81 ? 8.441 -4.988 -9.927 1.00 97.00 81 LEU A C 1
ATOM 664 O O . LEU A 1 81 ? 8.907 -4.646 -8.838 1.00 97.00 81 LEU A O 1
ATOM 668 N N . GLY A 1 82 ? 9.021 -4.633 -11.078 1.00 97.12 82 GLY A N 1
ATOM 669 C CA . GLY A 1 82 ? 10.259 -3.858 -11.145 1.00 97.12 82 GLY A CA 1
ATOM 670 C C . GLY A 1 82 ? 10.135 -2.473 -10.507 1.00 97.12 82 GLY A C 1
ATOM 671 O O . GLY A 1 82 ? 11.040 -2.046 -9.786 1.00 97.12 82 GLY A O 1
ATOM 672 N N . ARG A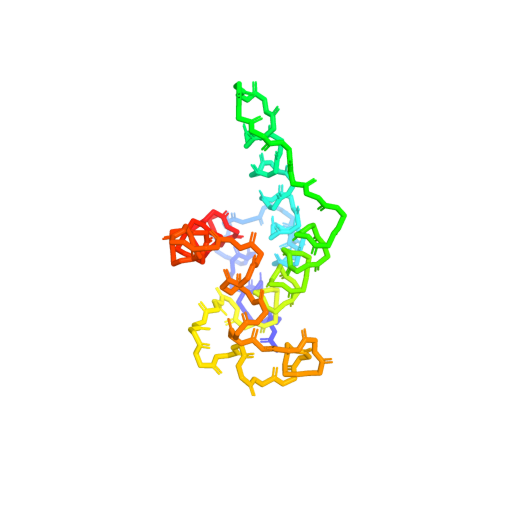 1 83 ? 9.012 -1.771 -10.716 1.00 97.81 83 ARG A N 1
ATOM 673 C CA . ARG A 1 83 ? 8.786 -0.467 -10.076 1.00 97.81 83 ARG A CA 1
ATOM 674 C C . ARG A 1 83 ? 8.552 -0.605 -8.577 1.00 97.81 83 ARG A C 1
ATOM 676 O O . ARG A 1 83 ? 9.097 0.194 -7.820 1.00 97.81 83 ARG A O 1
ATOM 683 N N . MET A 1 84 ? 7.814 -1.625 -8.144 1.00 96.88 84 MET A N 1
ATOM 684 C CA . MET A 1 84 ? 7.640 -1.912 -6.718 1.00 96.88 84 MET A CA 1
ATOM 685 C C . MET A 1 84 ? 9.000 -2.135 -6.031 1.00 96.88 84 MET A C 1
ATOM 687 O O . MET A 1 84 ? 9.272 -1.521 -4.997 1.00 96.88 84 MET A O 1
ATOM 691 N N . TYR A 1 85 ? 9.901 -2.915 -6.642 1.00 97.56 85 TYR A N 1
ATOM 692 C CA . TYR A 1 85 ? 11.255 -3.113 -6.115 1.00 97.56 85 TYR A CA 1
ATOM 693 C C . TYR A 1 85 ? 12.072 -1.813 -6.094 1.00 97.56 85 TYR A C 1
ATOM 695 O O . TYR A 1 85 ? 12.766 -1.541 -5.124 1.00 97.56 85 TYR A O 1
ATOM 703 N N . GLN A 1 86 ? 11.962 -0.947 -7.105 1.00 97.88 86 GLN A N 1
ATOM 704 C CA . GLN A 1 86 ? 12.638 0.361 -7.080 1.00 97.88 86 GLN A CA 1
ATOM 705 C C . GLN A 1 86 ? 12.154 1.267 -5.938 1.00 97.88 86 GLN A C 1
ATOM 707 O O . GLN A 1 86 ? 12.934 2.062 -5.418 1.00 97.88 86 GLN A O 1
ATOM 712 N N . LEU A 1 87 ? 10.876 1.170 -5.565 1.00 97.12 87 LEU A N 1
ATOM 713 C CA . LEU A 1 87 ? 10.276 2.009 -4.530 1.00 97.12 87 LEU A CA 1
ATOM 714 C C . LEU A 1 87 ? 10.538 1.495 -3.117 1.00 97.12 87 LEU A C 1
ATOM 716 O O . LEU A 1 87 ? 10.719 2.306 -2.212 1.00 97.12 87 LEU A O 1
ATOM 720 N N . PHE A 1 88 ? 10.536 0.180 -2.908 1.00 95.81 88 PHE A N 1
ATOM 721 C CA . PHE A 1 88 ? 10.610 -0.418 -1.569 1.00 95.81 88 PHE A CA 1
ATOM 722 C C . PHE A 1 88 ? 11.879 -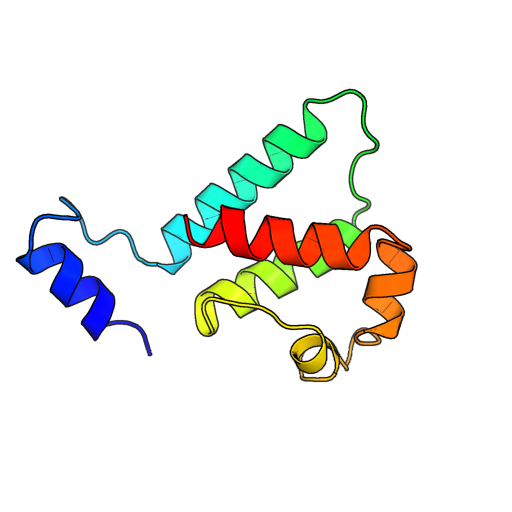1.249 -1.333 1.00 95.81 88 PHE A C 1
ATOM 724 O O . PHE A 1 88 ? 12.154 -1.628 -0.195 1.00 95.81 88 PHE A O 1
ATOM 731 N N . GLY A 1 89 ? 12.674 -1.502 -2.374 1.00 96.38 89 GLY A N 1
ATOM 732 C CA . GLY A 1 89 ? 13.908 -2.281 -2.313 1.00 96.38 89 GLY A CA 1
ATOM 733 C C . GLY A 1 89 ? 13.688 -3.652 -1.686 1.00 96.38 89 GLY A C 1
ATOM 734 O O . GLY A 1 89 ? 12.664 -4.304 -1.896 1.00 96.38 89 GLY A O 1
ATOM 735 N N . ASP A 1 90 ? 14.622 -4.045 -0.828 1.00 95.88 90 ASP A N 1
ATOM 736 C CA . ASP A 1 90 ? 14.592 -5.329 -0.120 1.00 95.88 90 ASP A CA 1
ATOM 737 C C . ASP A 1 90 ? 13.422 -5.453 0.874 1.00 95.88 90 ASP A C 1
ATOM 739 O O . ASP A 1 90 ? 13.136 -6.541 1.368 1.00 95.88 90 ASP A O 1
ATOM 743 N N . ARG A 1 91 ? 12.712 -4.352 1.166 1.00 93.69 91 ARG A N 1
ATOM 744 C CA . ARG A 1 91 ? 11.510 -4.348 2.015 1.00 93.69 91 ARG A CA 1
ATOM 745 C C . ARG A 1 91 ? 10.230 -4.657 1.241 1.00 93.69 91 ARG A C 1
ATOM 747 O O . ARG A 1 91 ? 9.184 -4.767 1.871 1.00 93.69 91 ARG A O 1
ATOM 754 N N . MET A 1 92 ? 10.279 -4.776 -0.088 1.00 95.44 92 MET A N 1
ATOM 755 C CA . MET A 1 92 ? 9.096 -4.999 -0.931 1.00 95.44 92 MET A CA 1
ATOM 756 C C . MET A 1 92 ? 8.227 -6.156 -0.428 1.00 95.44 92 MET A C 1
ATOM 758 O O . MET A 1 92 ? 7.020 -5.994 -0.259 1.00 95.44 92 MET A O 1
ATOM 762 N N . ASP A 1 93 ? 8.847 -7.304 -0.170 1.00 95.62 93 ASP A N 1
ATOM 763 C CA . ASP A 1 93 ? 8.131 -8.516 0.223 1.00 95.62 93 ASP A CA 1
ATOM 764 C C . ASP A 1 93 ? 7.488 -8.374 1.601 1.00 95.62 93 ASP A C 1
ATOM 766 O O . ASP A 1 93 ? 6.330 -8.733 1.794 1.00 95.62 93 ASP A O 1
ATOM 770 N N . GLU A 1 94 ? 8.204 -7.756 2.539 1.00 95.69 94 GLU A N 1
ATOM 771 C CA . GLU A 1 94 ? 7.676 -7.454 3.865 1.00 95.69 94 GLU A CA 1
ATOM 772 C C . GLU A 1 94 ? 6.493 -6.483 3.790 1.00 95.69 94 GLU A C 1
ATOM 774 O O . GLU A 1 94 ? 5.498 -6.683 4.478 1.00 95.69 94 GLU A O 1
ATOM 779 N N . VAL A 1 95 ? 6.557 -5.469 2.920 1.00 95.50 95 VAL A N 1
ATOM 780 C CA . VAL A 1 95 ? 5.440 -4.540 2.695 1.00 95.50 95 VAL A CA 1
ATOM 781 C C . VAL A 1 95 ? 4.219 -5.281 2.149 1.00 95.50 95 VAL A C 1
ATOM 783 O O . VAL A 1 95 ? 3.110 -5.046 2.622 1.00 95.50 95 VAL A O 1
ATOM 786 N N . ILE A 1 96 ? 4.400 -6.191 1.188 1.00 96.31 96 ILE A N 1
ATOM 787 C CA . ILE A 1 96 ? 3.310 -7.017 0.648 1.00 96.31 96 ILE A CA 1
ATOM 788 C C . ILE A 1 96 ? 2.696 -7.884 1.753 1.00 96.31 96 ILE A C 1
ATOM 790 O O . ILE A 1 96 ? 1.477 -7.899 1.929 1.00 96.31 96 ILE A O 1
ATOM 794 N N . GLU A 1 97 ? 3.526 -8.576 2.532 1.00 96.75 97 GLU A N 1
ATOM 795 C CA . GLU A 1 97 ? 3.066 -9.421 3.633 1.00 96.75 97 GLU A CA 1
ATOM 796 C C . GLU A 1 97 ? 2.336 -8.628 4.721 1.00 96.75 97 GLU A C 1
ATOM 798 O O . GLU A 1 97 ? 1.270 -9.043 5.179 1.00 96.75 97 GLU A O 1
ATOM 803 N N . GLU A 1 98 ? 2.883 -7.485 5.137 1.00 95.75 98 GLU A N 1
ATOM 804 C CA . GLU A 1 98 ? 2.245 -6.587 6.097 1.00 95.75 98 GLU A CA 1
ATOM 805 C C . GLU A 1 98 ? 0.893 -6.108 5.582 1.00 95.75 98 GLU A C 1
ATOM 807 O O . GLU A 1 98 ? -0.100 -6.236 6.291 1.00 95.75 98 GLU A O 1
ATOM 812 N N . LEU A 1 99 ? 0.821 -5.614 4.344 1.00 96.38 99 LEU A N 1
ATOM 813 C CA . LEU A 1 99 ? -0.436 -5.131 3.781 1.00 96.38 99 LEU A CA 1
ATOM 814 C C . LEU A 1 99 ? -1.484 -6.242 3.724 1.00 96.38 99 LEU A C 1
ATOM 816 O O . LEU A 1 99 ? -2.624 -6.031 4.131 1.00 96.38 99 LEU A O 1
ATOM 820 N N . ASN A 1 100 ? -1.104 -7.437 3.282 1.00 95.88 100 ASN A N 1
ATOM 821 C CA . ASN A 1 100 ? -2.011 -8.577 3.229 1.00 95.88 100 ASN A CA 1
ATOM 822 C C . ASN A 1 100 ? -2.537 -8.987 4.611 1.00 95.88 100 ASN A C 1
ATOM 824 O O . ASN A 1 100 ? -3.712 -9.337 4.736 1.00 95.88 100 ASN A O 1
ATOM 828 N N . ARG A 1 101 ? -1.701 -8.921 5.654 1.00 95.38 101 ARG A N 1
ATOM 829 C CA . ARG A 1 101 ? -2.126 -9.195 7.034 1.00 95.38 101 ARG A CA 1
ATOM 830 C C . ARG A 1 101 ? -3.032 -8.090 7.576 1.00 95.38 101 ARG A C 1
ATOM 832 O O . ARG A 1 101 ? -4.122 -8.369 8.064 1.00 95.38 101 ARG A O 1
ATOM 839 N N . GLU A 1 102 ? -2.597 -6.841 7.473 1.00 95.62 102 GLU A N 1
ATOM 840 C CA . GLU A 1 102 ? -3.210 -5.706 8.168 1.00 95.62 102 GLU A CA 1
ATOM 841 C C . GLU A 1 102 ? -4.511 -5.244 7.500 1.00 95.62 102 GLU A C 1
ATOM 843 O O . GLU A 1 102 ? -5.477 -4.893 8.177 1.00 95.62 102 GLU A O 1
ATOM 848 N N . LEU A 1 103 ? -4.595 -5.264 6.165 1.00 93.69 103 LEU A N 1
ATOM 849 C CA . LEU A 1 103 ? -5.773 -4.751 5.451 1.00 93.69 103 LEU A CA 1
ATOM 850 C C . LEU A 1 103 ? -6.989 -5.674 5.570 1.00 93.69 103 LEU A C 1
ATOM 852 O O . LEU A 1 103 ? -8.123 -5.198 5.479 1.00 93.69 103 LEU A O 1
ATOM 856 N N . VAL A 1 104 ? -6.770 -6.975 5.755 1.00 86.38 104 VAL A N 1
ATOM 857 C CA . VAL A 1 104 ? -7.839 -7.986 5.771 1.00 86.38 104 VAL A CA 1
ATOM 858 C C . VAL A 1 104 ? -8.326 -8.300 7.189 1.00 86.38 104 VAL A C 1
ATOM 860 O O . VAL A 1 104 ? -9.475 -8.746 7.321 1.00 86.38 104 VAL A O 1
ATOM 863 N N . ALA A 1 105 ? -7.491 -8.016 8.201 1.00 74.56 105 ALA A N 1
ATOM 864 C CA . ALA A 1 105 ? -7.771 -8.174 9.631 1.00 74.56 105 ALA A CA 1
ATOM 865 C C . ALA A 1 105 ? -9.132 -7.602 10.080 1.00 74.56 105 ALA A C 1
ATOM 867 O O . ALA A 1 105 ? -9.612 -6.582 9.515 1.00 74.56 105 ALA A O 1
#

pLDDT: mean 87.83, std 13.7, range [47.34, 98.25]

Secondary structure (DSSP, 8-state):
--HHHHHHHHHTTS-SS---HHHHHHHHHHHHHHHHHHSSSPPPPHHHHHHHHHHHHHHHHHS---TGGGGSTTTGGGTHHHHHHHHHGGGHHHHHHHHHHHHH-

Foldseek 3Di:
DCVVVLVVCVVVVVDPDSPQLLNLLVVLLVVVLCVCVVDPDDHADPVSVVVSVVQSVVCSVPVADDLVCQCDPPNVVVVGSVVLCVRQPPCSVVSRVCSSVRSND